Protein AF-A0A975HA02-F1 (afdb_monomer_lite)

pLDDT: mean 90.93, std 7.24, range [63.16, 97.0]

Structure (mmCIF, N/CA/C/O backbone):
data_AF-A0A975HA02-F1
#
_entry.id   AF-A0A975HA02-F1
#
loop_
_atom_site.group_PDB
_atom_site.id
_atom_site.type_symbol
_atom_site.label_atom_id
_atom_site.label_alt_id
_atom_site.label_comp_id
_atom_site.label_asym_id
_atom_site.label_entity_id
_atom_site.label_seq_id
_atom_site.pdbx_PDB_ins_code
_atom_site.Cartn_x
_atom_site.Cartn_y
_atom_site.Cartn_z
_atom_site.occupancy
_atom_site.B_iso_or_equiv
_atom_site.auth_seq_id
_atom_site.auth_comp_id
_atom_site.auth_asym_id
_atom_site.auth_atom_id
_atom_site.pdbx_PDB_model_num
ATOM 1 N N . MET A 1 1 ? -0.895 -5.218 17.334 1.00 63.16 1 MET A N 1
ATOM 2 C CA . MET A 1 1 ? -2.031 -4.839 16.471 1.00 63.16 1 MET A CA 1
ATOM 3 C C . MET A 1 1 ? -2.102 -3.322 16.445 1.00 63.16 1 MET A C 1
ATOM 5 O O . MET A 1 1 ? -2.066 -2.746 17.524 1.00 63.16 1 MET A O 1
ATOM 9 N N . MET A 1 2 ? -2.130 -2.679 15.277 1.00 85.44 2 MET A N 1
ATOM 10 C CA . MET A 1 2 ? -2.363 -1.229 15.188 1.00 85.44 2 MET A CA 1
ATOM 11 C C . MET A 1 2 ? -3.845 -0.980 14.906 1.00 85.44 2 MET A C 1
ATOM 13 O O . MET A 1 2 ? -4.423 -1.633 14.035 1.00 85.44 2 MET A O 1
ATOM 17 N N . THR A 1 3 ? -4.445 -0.039 15.629 1.00 94.12 3 THR A N 1
ATOM 18 C CA . THR A 1 3 ? -5.843 0.365 15.440 1.00 94.12 3 THR A CA 1
ATOM 19 C C . THR A 1 3 ? -5.904 1.580 14.526 1.00 94.12 3 THR A C 1
ATOM 21 O O . THR A 1 3 ? -5.165 2.544 14.715 1.00 94.12 3 THR A O 1
ATOM 24 N N . CYS A 1 4 ? -6.804 1.562 13.544 1.00 96.06 4 CYS A N 1
ATOM 25 C CA . CYS A 1 4 ? -6.989 2.686 12.641 1.00 96.06 4 CYS A CA 1
ATOM 26 C C . CYS A 1 4 ? -7.539 3.900 13.402 1.00 96.06 4 CYS A C 1
ATOM 28 O O . CYS A 1 4 ? -8.639 3.812 13.945 1.00 96.06 4 CYS A O 1
ATOM 30 N N . PRO A 1 5 ? -6.868 5.062 13.386 1.00 95.81 5 PRO A N 1
ATOM 31 C CA . PRO A 1 5 ? -7.340 6.244 14.107 1.00 95.81 5 PRO A CA 1
ATOM 32 C C . PRO A 1 5 ? -8.582 6.883 13.468 1.00 95.81 5 PRO A C 1
ATOM 34 O O . PRO A 1 5 ? -9.183 7.769 14.060 1.00 95.81 5 PRO A O 1
ATOM 37 N N . PHE A 1 6 ? -8.968 6.453 12.261 1.00 96.06 6 PHE A N 1
ATOM 38 C CA . PHE A 1 6 ? -10.083 7.037 11.510 1.00 96.06 6 PHE A CA 1
ATOM 39 C C . PHE A 1 6 ? -11.389 6.251 11.635 1.00 96.06 6 PHE A C 1
ATOM 41 O O . PHE A 1 6 ? -12.461 6.842 11.593 1.00 96.06 6 PHE A O 1
ATOM 48 N N . CYS A 1 7 ? -11.318 4.920 11.719 1.00 96.88 7 CYS A N 1
ATOM 49 C CA . CYS A 1 7 ? -12.507 4.063 11.797 1.00 96.88 7 CYS A CA 1
ATOM 50 C C . CYS A 1 7 ? -12.432 3.007 12.904 1.00 96.88 7 CYS A C 1
ATOM 52 O O . CYS A 1 7 ? -13.313 2.159 12.982 1.00 96.88 7 CYS A O 1
ATOM 54 N N . HIS A 1 8 ? -11.369 3.022 13.714 1.00 96.38 8 HIS A N 1
ATOM 55 C CA . HIS A 1 8 ? -11.120 2.095 14.823 1.00 96.38 8 HIS A CA 1
ATOM 56 C C . HIS A 1 8 ? -11.043 0.606 14.443 1.00 96.38 8 HIS A C 1
ATOM 58 O O . HIS A 1 8 ? -10.985 -0.251 15.319 1.00 96.38 8 HIS A O 1
ATOM 64 N N . GLY A 1 9 ? -10.990 0.289 13.147 1.00 95.44 9 GLY A N 1
ATOM 65 C CA . GLY A 1 9 ? -10.758 -1.065 12.650 1.00 95.44 9 GLY A CA 1
ATOM 66 C C . GLY A 1 9 ? -9.290 -1.489 12.724 1.00 95.44 9 GLY A C 1
ATOM 67 O O . GLY A 1 9 ? -8.391 -0.669 12.920 1.00 95.44 9 GLY A O 1
ATOM 68 N N . GLU A 1 10 ? -9.043 -2.778 12.512 1.00 96.25 10 GLU A N 1
ATOM 69 C 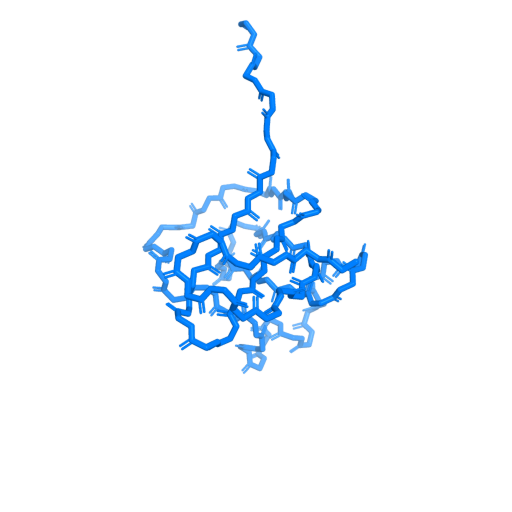CA . GLU A 1 10 ? -7.694 -3.342 12.465 1.00 96.25 10 GLU A CA 1
ATOM 70 C C . GLU A 1 10 ? -6.908 -2.839 11.241 1.00 96.25 10 GLU A C 1
ATOM 72 O O . GLU A 1 10 ? -7.457 -2.644 10.148 1.00 96.25 10 GLU A O 1
ATOM 77 N N . MET A 1 11 ? -5.605 -2.618 11.428 1.00 96.19 11 MET A N 1
ATOM 78 C CA . MET A 1 11 ? -4.676 -2.280 10.354 1.00 96.19 11 MET A CA 1
ATOM 79 C C . MET A 1 11 ? -3.646 -3.381 10.140 1.00 96.19 11 MET A C 1
ATOM 81 O O . MET A 1 11 ? -3.069 -3.911 11.089 1.00 96.19 11 MET A O 1
ATOM 85 N N . GLN A 1 12 ? -3.345 -3.641 8.871 1.00 96.25 12 GLN A N 1
ATOM 86 C CA . GLN A 1 12 ? -2.328 -4.597 8.466 1.00 96.25 12 GLN A CA 1
ATOM 87 C C . GLN A 1 12 ? -1.025 -3.873 8.140 1.00 96.25 12 GLN A C 1
ATOM 89 O O . GLN A 1 12 ? -1.018 -2.911 7.373 1.00 96.25 12 GLN A O 1
ATOM 94 N N . ARG A 1 13 ? 0.089 -4.346 8.700 1.00 96.19 13 ARG A N 1
ATOM 95 C CA . ARG A 1 13 ? 1.424 -3.824 8.391 1.00 96.19 13 ARG A CA 1
ATOM 96 C C . ARG A 1 13 ? 1.914 -4.352 7.042 1.00 96.19 13 ARG A C 1
ATOM 98 O O . ARG A 1 13 ? 1.668 -5.507 6.687 1.00 96.19 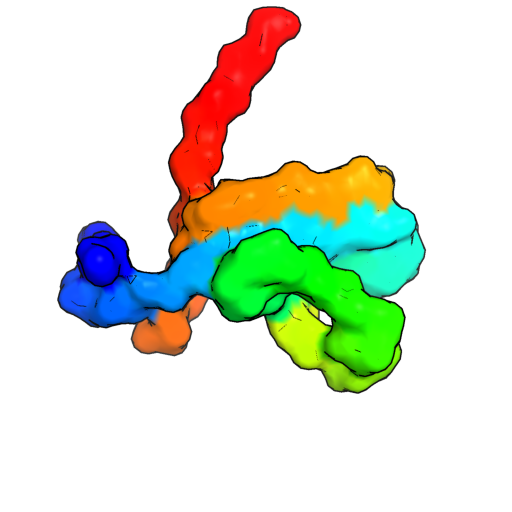13 ARG A O 1
ATOM 105 N N . GLY A 1 14 ? 2.624 -3.506 6.310 1.00 96.12 14 GLY A N 1
ATOM 106 C CA . GLY A 1 14 ? 3.222 -3.845 5.032 1.00 96.12 14 GLY A CA 1
ATOM 107 C C . GLY A 1 14 ? 4.359 -2.913 4.633 1.00 96.12 14 GLY A C 1
ATOM 108 O O . GLY A 1 14 ? 4.745 -2.014 5.379 1.00 96.12 14 GLY A O 1
ATOM 109 N N . VAL A 1 15 ? 4.857 -3.127 3.422 1.00 96.88 15 VAL A N 1
ATOM 110 C CA . VAL A 1 15 ? 5.916 -2.343 2.786 1.00 96.88 15 VAL A CA 1
ATOM 111 C C . VAL A 1 15 ? 5.350 -1.658 1.550 1.00 96.88 15 VAL A C 1
ATOM 113 O O . VAL A 1 15 ? 4.774 -2.324 0.683 1.00 96.88 15 VAL A O 1
ATOM 116 N N . ILE A 1 16 ? 5.530 -0.339 1.449 1.00 95.56 16 ILE A N 1
ATOM 117 C CA . ILE A 1 16 ? 5.316 0.398 0.199 1.00 95.56 16 ILE A CA 1
ATOM 118 C C . ILE A 1 16 ? 6.618 0.359 -0.589 1.00 95.56 16 ILE A C 1
ATOM 120 O O . ILE A 1 16 ? 7.694 0.564 -0.039 1.00 95.56 16 ILE A O 1
ATOM 124 N N . SER A 1 17 ? 6.538 0.119 -1.888 1.00 95.00 17 SER A N 1
ATOM 125 C CA . SER A 1 17 ? 7.703 0.133 -2.764 1.00 95.00 17 SER A CA 1
ATOM 126 C C . SER A 1 17 ? 7.338 0.624 -4.155 1.00 95.00 17 SER A C 1
ATOM 128 O O . SER A 1 17 ? 6.208 0.445 -4.616 1.00 95.00 17 SER A O 1
ATOM 130 N N . GLY A 1 18 ? 8.309 1.223 -4.830 1.00 92.00 18 GLY A N 1
ATOM 131 C CA . GLY A 1 18 ? 8.230 1.542 -6.248 1.00 92.00 18 GLY A CA 1
ATOM 132 C C . GLY A 1 18 ? 9.578 1.326 -6.914 1.00 92.00 18 GLY A C 1
ATOM 133 O O . GLY A 1 18 ? 10.624 1.492 -6.292 1.00 92.00 18 GLY A O 1
ATOM 134 N N . ASP A 1 19 ? 9.554 0.934 -8.183 1.00 85.06 19 ASP A N 1
ATOM 135 C CA . ASP A 1 19 ? 10.746 0.661 -8.996 1.00 85.06 19 ASP A CA 1
ATOM 136 C C . ASP A 1 19 ? 11.044 1.777 -10.021 1.00 85.06 19 ASP A C 1
ATOM 138 O O . ASP A 1 19 ? 11.964 1.654 -10.829 1.00 85.06 19 ASP A O 1
ATOM 142 N N . GLY A 1 20 ? 10.248 2.855 -10.031 1.00 80.69 20 GLY A N 1
ATOM 143 C CA . GLY A 1 20 ? 10.326 3.938 -11.020 1.00 80.69 20 GLY A CA 1
ATOM 144 C C . GLY A 1 20 ? 9.718 3.648 -12.387 1.00 80.69 20 GL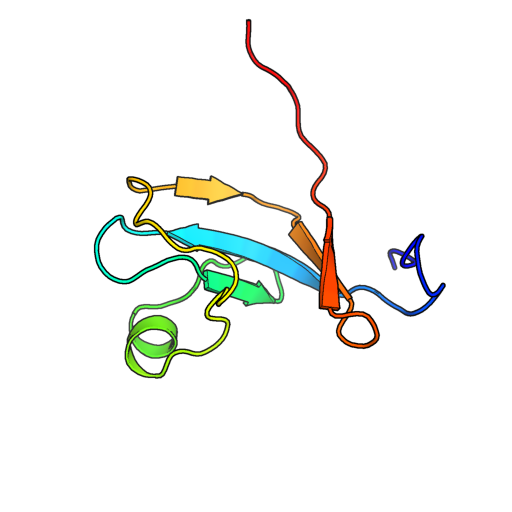Y A C 1
ATOM 145 O O . GLY A 1 20 ? 9.626 4.557 -13.213 1.00 80.69 20 GLY A O 1
ATOM 146 N N . ARG A 1 21 ? 9.260 2.423 -12.647 1.00 78.56 21 ARG A N 1
ATOM 147 C CA . ARG A 1 21 ? 8.829 1.970 -13.976 1.00 78.56 21 ARG A CA 1
ATOM 148 C C . ARG A 1 21 ? 7.371 1.548 -14.001 1.00 78.56 21 ARG A C 1
ATOM 150 O O . ARG A 1 21 ? 6.654 1.935 -14.920 1.00 78.56 21 ARG A O 1
ATOM 157 N N . THR A 1 22 ? 6.937 0.780 -13.011 1.00 77.81 22 THR A N 1
ATOM 158 C CA . THR A 1 22 ? 5.636 0.103 -13.018 1.00 77.81 22 THR A CA 1
ATOM 159 C C . THR A 1 22 ? 4.609 0.827 -12.154 1.00 77.81 22 THR A C 1
ATOM 161 O O . THR A 1 22 ? 3.470 1.007 -12.582 1.00 77.81 22 THR A O 1
ATOM 164 N N . GLY A 1 23 ? 5.017 1.367 -11.003 1.00 88.25 23 GLY A N 1
ATOM 165 C CA . GLY A 1 23 ? 4.137 2.147 -10.133 1.00 88.25 23 GLY A CA 1
ATOM 166 C C . GLY A 1 23 ? 4.544 2.102 -8.666 1.00 88.25 23 GLY A C 1
ATOM 167 O O . GLY A 1 23 ? 5.707 1.874 -8.337 1.00 88.25 23 GLY A O 1
ATOM 168 N N . VAL A 1 24 ? 3.563 2.340 -7.794 1.00 93.75 24 VAL A N 1
ATOM 169 C CA . VAL A 1 24 ? 3.694 2.222 -6.338 1.00 93.75 24 VAL A CA 1
ATOM 170 C C . VAL A 1 24 ? 2.831 1.063 -5.865 1.00 93.75 24 VAL A C 1
ATOM 172 O O . VAL A 1 24 ? 1.654 0.975 -6.219 1.00 93.75 24 VAL A O 1
ATOM 175 N N . TYR A 1 25 ? 3.407 0.196 -5.045 1.00 95.00 25 TYR A N 1
ATOM 176 C CA . TYR A 1 25 ? 2.781 -1.024 -4.557 1.00 95.00 25 TYR A CA 1
ATOM 177 C C . TYR A 1 25 ? 2.916 -1.115 -3.045 1.00 95.00 25 TYR A C 1
ATOM 179 O O . TYR A 1 25 ? 3.972 -0.801 -2.507 1.00 95.00 25 TYR A O 1
ATOM 187 N N . TRP A 1 26 ? 1.871 -1.587 -2.374 1.00 96.50 26 TRP A N 1
ATOM 188 C CA . TRP A 1 26 ? 1.889 -1.954 -0.965 1.00 96.50 26 TRP A CA 1
ATOM 189 C C . TRP A 1 26 ? 1.694 -3.463 -0.828 1.00 96.50 26 TRP A C 1
ATOM 191 O O . TRP A 1 26 ? 0.779 -4.027 -1.430 1.00 96.50 26 TRP A O 1
ATOM 201 N N . LYS A 1 27 ? 2.539 -4.120 -0.031 1.00 96.44 27 LYS A N 1
ATOM 202 C CA . LYS A 1 27 ? 2.443 -5.558 0.239 1.00 96.44 27 LYS A CA 1
ATOM 203 C C . LYS A 1 27 ? 2.484 -5.835 1.732 1.00 96.44 27 LYS A C 1
ATOM 205 O O . LYS A 1 27 ? 3.305 -5.279 2.447 1.00 96.44 27 LYS A O 1
ATOM 210 N N . ALA A 1 28 ? 1.604 -6.724 2.174 1.00 95.56 28 ALA A N 1
ATOM 211 C CA . ALA A 1 28 ? 1.546 -7.221 3.540 1.00 95.56 28 ALA A CA 1
ATOM 212 C C . ALA A 1 28 ? 2.874 -7.831 4.017 1.00 95.56 28 ALA A C 1
ATOM 214 O O . ALA A 1 28 ? 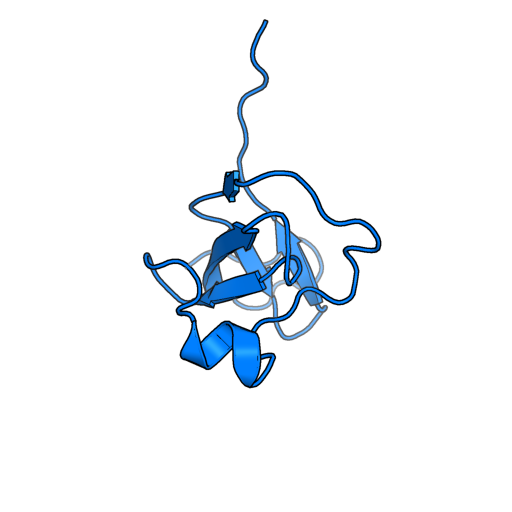3.523 -8.562 3.266 1.00 95.56 28 ALA A O 1
ATOM 215 N N . GLY A 1 29 ? 3.206 -7.618 5.290 1.00 93.88 29 GLY A N 1
ATOM 216 C CA . GLY A 1 29 ? 4.401 -8.181 5.919 1.00 93.88 29 GLY A CA 1
ATOM 217 C C . GLY A 1 29 ? 5.656 -7.345 5.674 1.00 93.88 29 GLY A C 1
ATOM 218 O O . GLY A 1 29 ? 5.586 -6.129 5.546 1.00 93.88 29 GLY A O 1
ATOM 219 N N . GLU A 1 30 ? 6.810 -8.006 5.636 1.00 92.50 30 GLU A N 1
ATOM 220 C CA . GLU A 1 30 ? 8.132 -7.351 5.650 1.00 92.50 30 GLU A CA 1
ATOM 221 C C . GLU A 1 30 ? 8.810 -7.326 4.274 1.00 92.50 30 GLU A C 1
ATOM 223 O O . GLU A 1 30 ? 9.955 -6.906 4.128 1.00 92.50 30 GLU A O 1
ATOM 228 N N . ARG A 1 31 ? 8.128 -7.817 3.233 1.00 92.81 31 ARG A N 1
ATOM 229 C CA . ARG A 1 31 ? 8.704 -7.943 1.891 1.00 92.81 31 ARG A CA 1
ATOM 230 C C . ARG A 1 31 ? 8.005 -7.008 0.920 1.00 92.81 31 ARG A C 1
ATOM 232 O O . ARG A 1 31 ? 6.780 -7.014 0.815 1.00 92.81 31 ARG A O 1
ATOM 239 N N . LYS A 1 32 ? 8.806 -6.284 0.134 1.00 93.81 32 LYS A N 1
ATOM 240 C CA . LYS A 1 32 ? 8.328 -5.503 -1.013 1.00 93.81 32 LYS A CA 1
ATOM 241 C C . LYS A 1 32 ? 7.587 -6.372 -2.035 1.00 93.81 32 LYS A C 1
ATOM 243 O O . LYS A 1 32 ? 7.771 -7.593 -2.091 1.00 93.81 32 LYS A O 1
ATOM 248 N N . ALA A 1 33 ? 6.788 -5.724 -2.879 1.00 92.62 33 ALA A N 1
ATOM 249 C CA . ALA A 1 33 ? 6.119 -6.384 -3.994 1.00 92.62 33 ALA A CA 1
ATOM 250 C C . ALA A 1 33 ? 7.144 -7.067 -4.917 1.00 92.62 33 ALA A C 1
ATOM 252 O O . ALA A 1 33 ? 8.164 -6.480 -5.287 1.00 92.62 33 ALA A O 1
ATOM 253 N N . SER A 1 34 ? 6.879 -8.325 -5.262 1.00 92.31 34 SER A N 1
ATOM 254 C CA . SER A 1 34 ? 7.669 -9.074 -6.240 1.00 92.31 34 SER A CA 1
ATOM 255 C C . SER A 1 34 ? 7.320 -8.639 -7.665 1.00 92.31 34 SER A C 1
ATOM 257 O O . SER A 1 34 ? 6.286 -8.014 -7.889 1.00 92.31 34 SER A O 1
ATOM 259 N N . LEU A 1 35 ? 8.137 -9.021 -8.651 1.00 88.94 35 LEU A N 1
ATOM 260 C CA . LEU A 1 35 ? 7.819 -8.771 -10.064 1.00 88.94 35 LEU A CA 1
ATOM 261 C C . LEU A 1 35 ? 6.474 -9.392 -10.471 1.00 88.94 35 LEU A C 1
ATOM 263 O O . LEU A 1 35 ? 5.727 -8.789 -11.233 1.00 88.94 35 LEU A O 1
ATOM 267 N N . VAL A 1 36 ? 6.136 -10.565 -9.925 1.00 90.81 36 VAL A N 1
ATOM 268 C CA . VAL A 1 36 ? 4.851 -11.226 -10.193 1.00 90.81 36 VAL A CA 1
ATOM 269 C C . VAL A 1 36 ? 3.693 -10.390 -9.650 1.00 90.81 36 VAL A C 1
ATOM 271 O O . VAL A 1 36 ? 2.733 -10.140 -10.375 1.00 90.81 36 VAL A O 1
ATOM 274 N N . ASP A 1 37 ? 3.809 -9.887 -8.415 1.00 91.12 37 ASP A N 1
ATOM 275 C CA . ASP A 1 37 ? 2.795 -8.996 -7.835 1.00 91.12 37 ASP A CA 1
ATOM 276 C C . ASP A 1 37 ? 2.608 -7.745 -8.706 1.00 91.12 37 ASP A C 1
ATOM 278 O O . ASP A 1 37 ? 1.481 -7.322 -8.957 1.00 91.12 37 ASP A O 1
ATOM 282 N N . GLN A 1 38 ? 3.710 -7.180 -9.209 1.00 89.06 38 GLN A N 1
ATOM 283 C CA . GLN A 1 38 ? 3.693 -5.970 -10.028 1.00 89.06 38 GLN A CA 1
ATOM 284 C C . GLN A 1 38 ? 3.012 -6.178 -11.380 1.00 89.06 38 GLN A C 1
ATOM 286 O O . GLN A 1 38 ? 2.191 -5.347 -11.770 1.00 89.06 38 GLN A O 1
ATOM 291 N N . ILE A 1 39 ? 3.320 -7.288 -12.061 1.00 88.56 39 ILE A N 1
ATOM 292 C CA . ILE A 1 39 ? 2.727 -7.655 -13.355 1.00 88.56 39 ILE A CA 1
ATOM 293 C C . ILE A 1 39 ? 1.219 -7.881 -13.214 1.00 88.56 39 ILE A C 1
ATOM 295 O O . ILE A 1 39 ? 0.447 -7.417 -14.048 1.00 88.56 39 ILE A O 1
ATOM 299 N N . VAL A 1 40 ? 0.791 -8.559 -12.146 1.00 91.12 40 VAL A N 1
ATOM 300 C CA . VAL A 1 40 ? -0.632 -8.841 -11.887 1.00 91.12 40 VAL A CA 1
ATOM 301 C C . VAL A 1 40 ? -1.361 -7.621 -11.295 1.00 91.12 40 VAL A C 1
ATOM 303 O O . VAL A 1 40 ? -2.588 -7.552 -11.311 1.00 91.12 40 VAL A O 1
ATOM 306 N N . GLY A 1 41 ? -0.628 -6.626 -10.790 1.00 88.25 41 GLY A N 1
ATOM 307 C CA . GLY A 1 41 ? -1.195 -5.435 -10.153 1.00 88.25 41 GLY A CA 1
ATOM 308 C C . GLY A 1 41 ? -1.630 -5.651 -8.698 1.00 88.25 41 GLY A C 1
ATOM 309 O O . GLY A 1 41 ? -2.411 -4.859 -8.162 1.00 88.25 41 GLY A O 1
ATOM 310 N N . ILE A 1 42 ? -1.139 -6.703 -8.040 1.00 91.88 42 ILE A N 1
ATOM 311 C CA . ILE A 1 42 ? -1.439 -6.997 -6.635 1.00 91.88 42 ILE A CA 1
ATOM 312 C C . ILE A 1 42 ? -0.827 -5.906 -5.755 1.00 91.88 42 ILE A C 1
ATOM 314 O O . ILE A 1 42 ? 0.364 -5.614 -5.831 1.00 91.88 42 ILE A O 1
ATOM 318 N N . GLY A 1 43 ? -1.655 -5.296 -4.904 1.00 93.50 43 GLY A N 1
ATOM 319 C CA . GLY A 1 43 ? -1.204 -4.251 -3.983 1.00 93.50 43 GLY A CA 1
ATOM 320 C C . GLY A 1 43 ? -0.952 -2.890 -4.636 1.00 93.50 43 GLY A C 1
ATOM 321 O O . GLY A 1 43 ? -0.409 -2.002 -3.982 1.00 93.50 43 GLY A O 1
ATOM 322 N N . ALA A 1 44 ? -1.338 -2.689 -5.902 1.00 94.06 44 ALA A N 1
ATOM 323 C CA . ALA A 1 44 ? -1.147 -1.415 -6.593 1.00 94.06 44 ALA A CA 1
ATOM 324 C C . ALA A 1 44 ? -1.850 -0.254 -5.861 1.00 94.06 44 ALA A C 1
ATOM 326 O O . ALA A 1 44 ? -3.075 -0.233 -5.690 1.00 94.06 44 ALA A O 1
ATOM 327 N N . VAL A 1 45 ? -1.074 0.756 -5.469 1.00 94.19 45 VAL A N 1
ATOM 328 C CA . VAL A 1 45 ? -1.565 1.955 -4.783 1.00 94.19 45 VAL A CA 1
ATOM 329 C C . VAL A 1 45 ? -2.106 2.931 -5.824 1.00 94.19 45 VAL A C 1
ATOM 331 O O . VAL A 1 45 ? -1.412 3.830 -6.292 1.00 94.19 45 VAL A O 1
ATOM 334 N N . LYS A 1 46 ? -3.387 2.777 -6.177 1.00 92.12 46 LYS A N 1
ATOM 335 C CA . LYS A 1 46 ? -4.057 3.574 -7.229 1.00 92.12 46 LYS A CA 1
ATOM 336 C C . LYS A 1 46 ? -4.081 5.088 -6.970 1.00 92.12 46 LYS A C 1
ATOM 338 O O . LYS A 1 46 ? -4.321 5.861 -7.891 1.00 92.12 46 LYS A O 1
ATOM 343 N N . ALA A 1 47 ? -3.851 5.518 -5.729 1.00 91.44 47 ALA A N 1
ATOM 344 C CA . ALA A 1 47 ? -3.742 6.933 -5.378 1.00 91.44 47 ALA A CA 1
ATOM 345 C C . ALA A 1 47 ? -2.434 7.579 -5.883 1.00 91.44 47 ALA A C 1
ATOM 347 O O . ALA A 1 47 ? -2.384 8.796 -6.059 1.00 91.44 47 ALA A O 1
ATOM 348 N N . ALA A 1 48 ? -1.387 6.788 -6.145 1.00 88.62 48 ALA A N 1
ATOM 349 C CA . ALA A 1 48 ? -0.126 7.283 -6.679 1.00 88.62 48 ALA A CA 1
ATOM 350 C C . ALA A 1 48 ? -0.252 7.560 -8.188 1.00 88.62 48 ALA A C 1
ATOM 352 O O . ALA A 1 48 ? -0.357 6.642 -8.997 1.00 88.62 48 ALA A O 1
ATOM 353 N N . LYS A 1 49 ? -0.241 8.842 -8.577 1.00 81.38 49 LYS A N 1
ATOM 354 C CA . LYS A 1 49 ? -0.424 9.276 -9.979 1.00 81.38 49 LYS A CA 1
ATOM 355 C C . LYS A 1 49 ? 0.872 9.428 -10.778 1.00 81.38 49 LYS A C 1
ATOM 357 O O . LYS A 1 49 ? 0.820 9.591 -11.993 1.00 81.38 49 LYS A O 1
ATOM 362 N N . ARG A 1 50 ? 2.032 9.432 -10.117 1.00 72.88 50 ARG A N 1
ATOM 363 C CA . ARG A 1 50 ? 3.343 9.583 -10.762 1.00 72.88 50 ARG A CA 1
ATOM 364 C C . ARG A 1 50 ? 4.273 8.457 -10.344 1.00 72.88 50 ARG A C 1
ATOM 366 O O . ARG A 1 50 ? 4.194 7.961 -9.223 1.00 72.88 50 ARG A O 1
ATOM 373 N N . ARG A 1 51 ? 5.165 8.087 -11.262 1.00 71.88 51 ARG A N 1
ATOM 374 C CA . ARG A 1 51 ? 6.261 7.158 -10.993 1.00 71.88 51 ARG A CA 1
ATOM 375 C C . ARG A 1 51 ? 7.312 7.913 -10.185 1.00 71.88 51 ARG A C 1
ATOM 377 O O . ARG A 1 51 ? 7.893 8.874 -10.679 1.00 71.88 51 ARG A O 1
ATOM 384 N N . LEU A 1 52 ? 7.484 7.518 -8.932 1.00 66.88 52 LEU A N 1
ATOM 385 C CA . LEU A 1 52 ? 8.610 7.946 -8.107 1.00 66.88 52 LEU A CA 1
ATOM 386 C C . LEU A 1 52 ? 9.806 7.058 -8.461 1.00 66.88 52 LEU A C 1
ATOM 388 O O . LEU A 1 52 ? 9.592 5.880 -8.738 1.00 66.88 52 LEU A O 1
ATOM 392 N N . GLY A 1 53 ? 11.031 7.596 -8.460 1.00 79.75 53 GLY A N 1
ATOM 393 C CA . GLY A 1 53 ? 12.252 6.782 -8.594 1.00 79.75 53 GLY A CA 1
ATOM 394 C C . GLY A 1 53 ? 12.302 5.657 -7.553 1.00 79.75 53 GLY A C 1
ATOM 395 O O . GLY A 1 53 ? 11.502 5.663 -6.628 1.00 79.75 53 GLY A O 1
ATOM 396 N N . ALA A 1 54 ? 13.199 4.680 -7.703 1.00 89.62 54 ALA A N 1
ATOM 397 C CA . ALA A 1 54 ? 13.194 3.487 -6.851 1.00 89.62 54 ALA A CA 1
ATOM 398 C C . ALA A 1 54 ? 13.200 3.830 -5.347 1.00 89.62 54 ALA A C 1
ATOM 400 O O . ALA A 1 54 ? 14.061 4.580 -4.889 1.00 89.62 54 ALA A O 1
ATOM 401 N N . PHE A 1 55 ? 12.242 3.287 -4.592 1.00 91.94 55 PHE A N 1
ATOM 402 C CA . PHE A 1 55 ? 12.064 3.601 -3.173 1.00 91.94 55 PHE A CA 1
ATOM 403 C C . PHE A 1 55 ? 11.362 2.479 -2.402 1.00 91.94 55 PHE A C 1
ATOM 405 O O . PHE A 1 55 ? 10.665 1.641 -2.986 1.00 91.94 55 PHE A O 1
ATOM 412 N N . THR A 1 56 ? 11.501 2.535 -1.078 1.00 93.94 56 THR A N 1
ATOM 413 C CA . THR A 1 56 ? 10.813 1.674 -0.114 1.00 93.94 56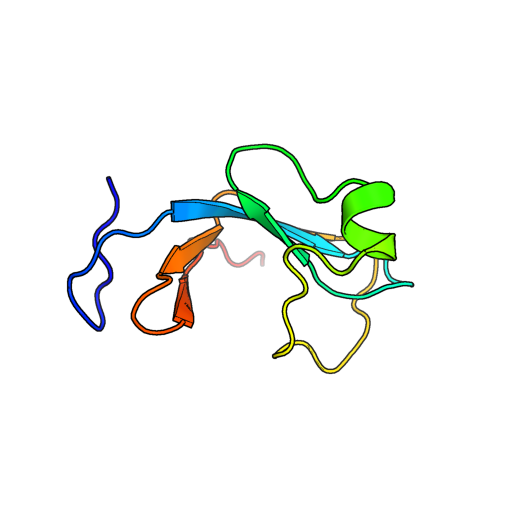 THR A CA 1
ATOM 414 C C . THR A 1 56 ? 10.379 2.511 1.092 1.00 93.94 56 THR A C 1
ATOM 416 O O . THR A 1 56 ? 11.123 3.390 1.518 1.00 93.94 56 THR A O 1
ATOM 419 N N . ILE A 1 57 ? 9.188 2.243 1.630 1.00 94.38 57 ILE A N 1
ATOM 420 C CA . ILE A 1 57 ? 8.724 2.733 2.934 1.00 94.38 57 ILE A CA 1
ATOM 421 C C . ILE A 1 57 ? 8.296 1.510 3.740 1.00 94.38 57 ILE A C 1
ATOM 423 O O . ILE A 1 57 ? 7.317 0.837 3.395 1.00 94.38 57 ILE A O 1
ATOM 427 N N . ASP A 1 58 ? 9.045 1.225 4.797 1.00 93.50 58 ASP A N 1
ATOM 428 C CA . ASP A 1 58 ? 8.767 0.116 5.700 1.00 93.50 58 ASP A CA 1
ATOM 429 C C . ASP A 1 58 ? 7.673 0.481 6.712 1.00 93.50 58 ASP A C 1
ATOM 431 O O . ASP A 1 58 ? 7.361 1.648 6.938 1.00 93.50 58 ASP A O 1
ATOM 435 N N . ASN A 1 59 ? 7.075 -0.539 7.331 1.00 91.50 59 ASN A N 1
ATOM 436 C CA . ASN A 1 59 ? 6.076 -0.395 8.396 1.00 91.50 59 ASN A CA 1
ATOM 437 C C . ASN A 1 59 ? 4.814 0.416 8.029 1.00 91.50 59 ASN A C 1
ATOM 439 O O . ASN A 1 59 ? 4.088 0.878 8.911 1.00 91.50 59 ASN A O 1
ATOM 443 N N . ALA A 1 60 ? 4.481 0.520 6.743 1.00 95.31 60 ALA A N 1
ATOM 444 C CA . ALA A 1 60 ? 3.254 1.154 6.287 1.00 95.31 60 ALA A CA 1
ATOM 445 C C . ALA A 1 60 ? 2.023 0.308 6.645 1.00 95.31 60 ALA A C 1
ATOM 447 O O . ALA A 1 60 ? 1.817 -0.797 6.135 1.00 95.31 60 ALA A O 1
ATOM 448 N N . CYS A 1 61 ? 1.173 0.846 7.508 1.00 96.12 61 CYS A N 1
ATOM 449 C CA . CYS A 1 61 ? -0.052 0.221 7.976 1.00 96.12 61 CYS A CA 1
ATOM 450 C C . CYS A 1 61 ? -1.227 0.604 7.070 1.00 96.12 61 CYS A C 1
ATOM 452 O O . CYS A 1 61 ? -1.530 1.785 6.898 1.00 96.12 61 CYS A O 1
ATOM 454 N N . TYR A 1 62 ? -1.927 -0.386 6.520 1.00 96.81 62 TYR A N 1
ATOM 455 C CA . TYR A 1 62 ? -3.109 -0.203 5.680 1.00 96.81 62 TYR A CA 1
ATOM 456 C C . TYR A 1 62 ? -4.372 -0.701 6.385 1.00 96.81 62 TYR A C 1
ATOM 458 O O . TYR A 1 62 ? -4.421 -1.824 6.885 1.00 96.81 62 TYR A O 1
ATOM 466 N N . CYS A 1 63 ? -5.414 0.127 6.396 1.00 97.00 63 CYS A N 1
ATOM 467 C CA . CYS A 1 63 ? -6.741 -0.257 6.859 1.00 97.00 63 CYS A CA 1
ATOM 468 C C . CYS A 1 63 ? -7.630 -0.600 5.662 1.00 97.00 63 CYS A C 1
ATOM 470 O O . CYS A 1 63 ? -7.992 0.285 4.882 1.00 97.00 63 CYS A O 1
ATOM 472 N N . ALA A 1 64 ? -8.043 -1.862 5.541 1.00 95.25 64 ALA A N 1
ATOM 473 C CA . ALA A 1 64 ? -8.925 -2.297 4.459 1.00 95.25 64 ALA A CA 1
ATOM 474 C C . ALA A 1 64 ? -10.337 -1.683 4.555 1.00 95.25 64 ALA A C 1
ATOM 476 O O . ALA A 1 64 ? -10.956 -1.412 3.528 1.00 95.25 64 ALA A O 1
ATOM 477 N N . ALA A 1 65 ? -10.822 -1.403 5.772 1.00 96.38 65 ALA A N 1
ATOM 478 C CA . ALA A 1 65 ? -12.174 -0.891 6.003 1.00 96.38 65 ALA A CA 1
ATOM 479 C C . ALA A 1 65 ? -12.374 0.535 5.459 1.00 96.38 65 ALA A C 1
ATOM 481 O O . ALA A 1 65 ? -13.330 0.799 4.735 1.00 96.38 65 ALA A O 1
ATOM 482 N N . CYS A 1 66 ? -11.460 1.460 5.771 1.00 96.62 66 CYS A N 1
ATOM 483 C CA . CYS A 1 66 ? -11.565 2.869 5.361 1.00 96.62 66 CYS A CA 1
ATOM 484 C C . CYS A 1 66 ? -10.540 3.285 4.291 1.00 96.62 66 CYS A C 1
ATOM 486 O O . CYS A 1 66 ? -10.491 4.451 3.889 1.00 96.62 66 CYS A O 1
ATOM 488 N N . LYS A 1 67 ? -9.722 2.334 3.818 1.00 96.69 67 LYS A N 1
ATOM 489 C CA . LYS A 1 67 ? -8.699 2.500 2.772 1.00 96.69 67 LYS A CA 1
ATOM 490 C C . LYS A 1 67 ? -7.618 3.532 3.115 1.00 96.69 67 LYS A C 1
ATOM 492 O O . LYS A 1 67 ? -6.963 4.053 2.212 1.00 96.69 67 LYS A O 1
ATOM 497 N N . LYS A 1 68 ? -7.431 3.848 4.399 1.00 96.69 68 LYS A N 1
ATOM 498 C CA . LYS A 1 68 ? -6.358 4.734 4.868 1.00 96.69 68 LYS A CA 1
ATOM 499 C C . LYS A 1 68 ? -5.059 3.959 5.018 1.00 96.69 68 LYS A C 1
ATOM 501 O O . LYS A 1 68 ? -5.059 2.798 5.421 1.00 96.69 68 LYS A O 1
ATOM 506 N N . MET A 1 69 ? -3.965 4.634 4.697 1.00 95.69 69 MET A N 1
ATOM 507 C CA . MET A 1 69 ? -2.612 4.136 4.874 1.00 95.69 69 MET A CA 1
ATOM 508 C C . MET A 1 69 ? -1.850 5.140 5.727 1.00 95.69 69 MET A C 1
ATOM 510 O O . MET A 1 69 ? -1.973 6.344 5.506 1.00 95.69 69 MET A O 1
ATOM 514 N N . ILE A 1 70 ? -1.128 4.637 6.718 1.00 95.06 70 ILE A N 1
ATOM 515 C CA . ILE A 1 70 ? -0.376 5.424 7.693 1.00 95.06 70 ILE A CA 1
ATOM 516 C C . ILE A 1 70 ? 1.003 4.792 7.787 1.00 95.06 70 ILE A C 1
ATOM 518 O O . ILE A 1 70 ? 1.119 3.569 7.804 1.00 95.06 70 ILE A O 1
ATOM 522 N N . PHE A 1 71 ? 2.039 5.607 7.831 1.00 93.38 71 PHE A N 1
ATOM 523 C CA . PHE A 1 71 ? 3.399 5.161 8.072 1.00 93.38 71 PHE A CA 1
ATOM 524 C C . PHE A 1 71 ? 4.047 6.177 9.000 1.00 93.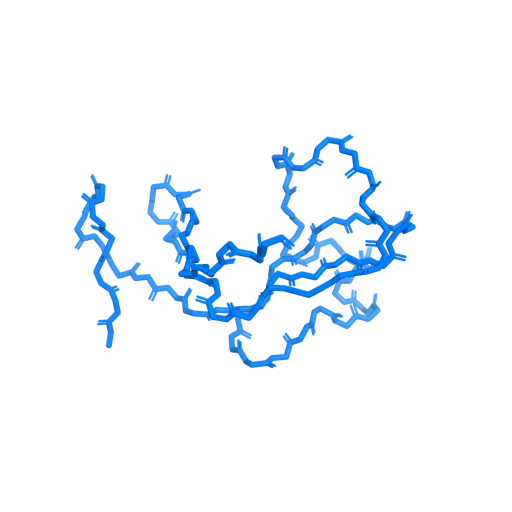38 71 PHE A C 1
ATOM 526 O O . PHE A 1 71 ? 3.867 7.384 8.821 1.00 93.38 71 PHE A O 1
ATOM 533 N N . ASP A 1 72 ? 4.764 5.680 9.998 1.00 88.88 72 ASP A N 1
ATOM 534 C CA . ASP A 1 72 ? 5.626 6.526 10.806 1.00 88.88 72 ASP A CA 1
ATOM 535 C C . ASP A 1 72 ? 6.811 6.957 9.937 1.00 88.88 72 ASP A C 1
ATOM 537 O O . ASP A 1 72 ? 7.304 6.189 9.107 1.00 88.88 72 ASP A O 1
ATOM 541 N N . THR A 1 73 ? 7.240 8.206 10.079 1.00 89.75 73 THR A N 1
ATOM 542 C CA . THR A 1 73 ? 8.359 8.743 9.306 1.00 89.75 73 THR A CA 1
ATOM 543 C C . THR A 1 73 ? 9.174 9.695 10.154 1.00 89.75 73 THR A C 1
ATOM 545 O O . THR A 1 73 ? 8.649 10.388 11.024 1.00 89.75 73 THR A O 1
ATOM 548 N N . GLU A 1 74 ? 10.455 9.775 9.830 1.00 92.00 74 GLU A N 1
ATOM 549 C CA . GLU A 1 74 ? 11.346 10.830 10.289 1.00 92.00 74 GLU A CA 1
ATOM 550 C C . GLU A 1 74 ? 11.635 11.766 9.115 1.00 92.00 74 GLU A C 1
ATOM 552 O O . GLU A 1 74 ? 11.638 11.344 7.955 1.00 92.00 74 GLU A O 1
ATOM 557 N N . ILE A 1 75 ? 11.835 13.051 9.401 1.00 92.12 75 ILE A N 1
ATOM 558 C CA . ILE A 1 75 ? 12.178 14.051 8.389 1.00 92.12 75 ILE A CA 1
ATOM 559 C C . ILE A 1 75 ? 13.673 14.339 8.511 1.00 92.12 75 ILE A C 1
ATOM 561 O O . ILE A 1 75 ? 14.133 14.826 9.545 1.00 92.12 75 ILE A O 1
ATOM 565 N N . GLY A 1 76 ? 14.425 14.008 7.458 1.00 89.12 76 GLY A N 1
ATOM 566 C CA . GLY A 1 76 ? 15.839 14.366 7.344 1.00 89.12 76 GLY A CA 1
ATOM 567 C C . GLY A 1 76 ? 16.030 15.884 7.267 1.00 89.12 76 GLY A C 1
ATOM 568 O O . GLY A 1 76 ? 15.128 16.602 6.835 1.00 89.12 76 GLY A O 1
ATOM 569 N N . ARG A 1 77 ? 17.195 16.361 7.713 1.00 72.31 77 ARG A N 1
ATOM 570 C CA . ARG A 1 77 ? 17.597 17.773 7.613 1.00 72.31 77 ARG A CA 1
ATOM 571 C C . ARG A 1 77 ? 18.105 18.125 6.223 1.00 72.31 77 ARG A C 1
ATOM 573 O O . ARG A 1 77 ? 18.746 17.246 5.606 1.00 72.31 77 ARG A O 1
#

Secondary structure (DSSP, 8-state):
-EEPTTT--EEEEEEEEE-SSS-EEEEESSSPPPHHHHHHTTTB-TT--S-PSSEEEEEEEE-TTT--EE-------

Foldseek 3Di:
DDADPPPRDDWFWWKWWAALPQAIFTDGDFDDDDPVCSVVVPRHPVVTPHRDHTDMAGGWIADPVVRDIDGDDDDDD

Radius of gyration: 12.65 Å; chains: 1; bounding box: 30×29×30 Å

Sequence (77 aa):
MMTCPFCHGEMQRGVISGDGRTGVYWKAGERKASLVDQIVGIGAVKAAKRRLGAFTIDNACYCAACKKMIFDTEIGR